Protein AF-A0A645A5Z8-F1 (afdb_monomer)

Organism: NCBI:txid1076179

Foldseek 3Di:
DDDPPDADLEEEEQQDKDWDLQADDDDPDAHHEYEEEHECLAQAQDCAWDDDPRIIIGTDPVVLVVCVVVQAHYAYEHEYPAYNCSNPCCVPPVVVVVVVCCVVCRPVVPSHRHYHYDYDPPDDHPSPDHPVVVPD

Radius of gyration: 15.49 Å; Cα contacts (8 Å, |Δi|>4): 255; chains: 1; bounding box: 43×30×47 Å

Nearest PDB structures (foldseek):
  4qqf-assembly3_B  TM=2.501E-01  e=6.615E-01  Saccharomyces cerevisiae
  4qqf-assembly4_C  TM=2.523E-01  e=1.161E+00  Saccharomyces cerevisiae

Structure (mmCIF, N/CA/C/O backbone):
data_AF-A0A645A5Z8-F1
#
_entry.id   AF-A0A645A5Z8-F1
#
loop_
_atom_site.group_PDB
_atom_site.id
_atom_site.type_symbol
_atom_site.label_atom_id
_atom_site.label_alt_id
_atom_site.label_comp_id
_atom_site.label_asym_id
_atom_site.label_entity_id
_atom_site.label_seq_id
_atom_site.pdbx_PDB_ins_code
_atom_site.Cartn_x
_atom_site.Cartn_y
_atom_site.Cartn_z
_atom_site.occupancy
_atom_site.B_iso_or_equiv
_atom_site.auth_seq_id
_atom_site.auth_comp_id
_atom_site.auth_asym_id
_atom_site.auth_atom_id
_atom_site.pdbx_PDB_model_num
ATOM 1 N N . MET A 1 1 ? -19.120 -19.742 4.348 1.00 79.56 1 MET A N 1
ATOM 2 C CA . MET A 1 1 ? -19.225 -18.271 4.218 1.00 79.56 1 MET A CA 1
ATOM 3 C C . MET A 1 1 ? -18.969 -17.654 5.584 1.00 79.56 1 MET A C 1
ATOM 5 O O . MET A 1 1 ? -19.161 -18.358 6.569 1.00 79.56 1 MET A O 1
ATOM 9 N N . LEU A 1 2 ? -18.483 -16.414 5.642 1.00 90.62 2 LEU A N 1
ATOM 10 C CA . LEU A 1 2 ? -18.252 -15.704 6.906 1.00 90.62 2 LEU A CA 1
ATOM 11 C C . LEU A 1 2 ? -19.564 -15.069 7.414 1.00 90.62 2 LEU A C 1
ATOM 13 O O . LEU A 1 2 ? -20.447 -14.840 6.588 1.00 90.62 2 LEU A O 1
ATOM 17 N N . PRO A 1 3 ? -19.703 -14.814 8.729 1.00 94.25 3 PRO A N 1
ATOM 18 C CA . PRO A 1 3 ? -20.850 -14.094 9.293 1.00 94.25 3 PRO A CA 1
ATOM 19 C C . PRO A 1 3 ? -21.043 -12.690 8.701 1.00 94.25 3 PRO A C 1
ATOM 21 O O . PRO A 1 3 ? -20.066 -12.055 8.299 1.00 94.25 3 PRO A O 1
ATOM 24 N N . ASP A 1 4 ? -22.279 -12.183 8.713 1.00 89.19 4 ASP A N 1
ATOM 25 C CA . ASP A 1 4 ? -22.625 -10.846 8.194 1.00 89.19 4 ASP A CA 1
ATOM 26 C C . ASP A 1 4 ? -21.902 -9.707 8.936 1.00 89.19 4 ASP A C 1
ATOM 28 O O . ASP A 1 4 ? -21.649 -8.642 8.375 1.00 89.19 4 ASP A O 1
ATOM 32 N N . ASP A 1 5 ? -21.545 -9.937 10.198 1.00 90.25 5 ASP A N 1
ATOM 33 C CA . ASP A 1 5 ? -20.828 -9.009 11.068 1.00 90.25 5 ASP A CA 1
ATOM 34 C C . ASP A 1 5 ? -19.312 -9.259 11.106 1.00 90.25 5 ASP A C 1
ATOM 36 O O . ASP A 1 5 ? -18.593 -8.611 11.869 1.00 90.25 5 ASP A O 1
ATOM 40 N N . PHE A 1 6 ? -18.791 -10.168 10.275 1.00 92.88 6 PHE A N 1
ATOM 41 C CA . PHE A 1 6 ? -17.362 -10.449 10.224 1.00 92.88 6 PHE A CA 1
ATOM 42 C C . PHE A 1 6 ? -16.558 -9.221 9.780 1.00 92.88 6 PHE A C 1
ATOM 44 O O . PHE A 1 6 ? -16.866 -8.547 8.794 1.00 92.88 6 PHE A O 1
ATOM 51 N N . ARG A 1 7 ? -15.447 -8.968 10.477 1.00 92.06 7 ARG A N 1
ATOM 52 C CA . ARG A 1 7 ? -14.540 -7.851 10.207 1.00 92.06 7 ARG A CA 1
ATOM 53 C C . ARG A 1 7 ? -13.110 -8.348 10.080 1.00 92.06 7 ARG A C 1
ATOM 55 O O . ARG A 1 7 ? -12.566 -8.932 11.012 1.00 92.06 7 ARG A O 1
ATOM 62 N N . TYR A 1 8 ? -12.470 -8.046 8.951 1.00 94.94 8 TYR A N 1
ATOM 63 C CA . TYR A 1 8 ? -11.026 -8.229 8.829 1.00 94.94 8 TYR A CA 1
ATOM 64 C C . TYR A 1 8 ? -10.301 -7.331 9.834 1.00 94.94 8 TYR A C 1
ATOM 66 O O . TYR A 1 8 ? -10.605 -6.142 9.943 1.00 94.94 8 TYR A O 1
ATOM 74 N N . ALA A 1 9 ? -9.328 -7.898 10.545 1.00 97.00 9 ALA A N 1
ATOM 75 C CA . ALA A 1 9 ? -8.515 -7.162 11.509 1.00 97.00 9 ALA A CA 1
ATOM 76 C C . ALA A 1 9 ? -7.370 -6.374 10.837 1.00 97.00 9 ALA A C 1
ATOM 78 O O . ALA A 1 9 ? -6.867 -5.408 11.401 1.00 97.00 9 ALA A O 1
ATOM 79 N N . GLY A 1 10 ? -6.997 -6.750 9.610 1.00 98.06 10 GLY A N 1
ATOM 80 C CA . GLY A 1 10 ? -6.021 -6.060 8.771 1.00 98.06 10 GLY A CA 1
ATOM 81 C C . GLY A 1 10 ? -6.048 -6.587 7.336 1.00 98.06 10 GLY A C 1
ATOM 82 O O . GLY A 1 10 ? -6.568 -7.673 7.079 1.00 98.06 10 GLY A O 1
ATOM 83 N N . VAL A 1 11 ? -5.496 -5.813 6.403 1.00 98.19 11 VAL A N 1
ATOM 84 C CA . VAL A 1 11 ? -5.353 -6.181 4.985 1.00 98.19 11 VAL A CA 1
ATOM 85 C C . VAL A 1 11 ? -3.907 -5.957 4.549 1.00 98.19 11 VAL A C 1
ATOM 87 O O . VAL A 1 11 ? -3.310 -4.941 4.890 1.00 98.19 11 VAL A O 1
ATOM 90 N N . ILE A 1 12 ? -3.349 -6.885 3.772 1.00 98.56 12 ILE A N 1
ATOM 91 C CA . ILE A 1 12 ? -2.049 -6.721 3.111 1.00 98.56 12 ILE A CA 1
ATOM 92 C C . ILE A 1 12 ? -2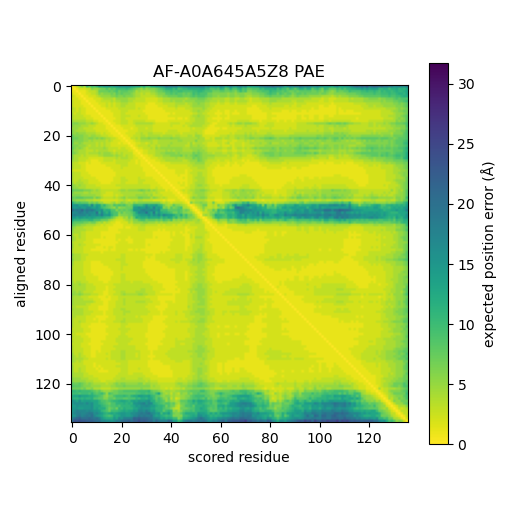.283 -6.865 1.608 1.00 98.56 12 ILE A C 1
ATOM 94 O O . ILE A 1 12 ? -2.787 -7.889 1.154 1.00 98.56 12 ILE A O 1
ATOM 98 N N . ALA A 1 13 ? -1.962 -5.822 0.847 1.00 97.94 13 ALA A N 1
ATOM 99 C CA . ALA A 1 13 ? -2.205 -5.742 -0.587 1.00 97.94 13 ALA A CA 1
ATOM 100 C C . ALA A 1 13 ? -0.884 -5.650 -1.360 1.00 97.94 13 ALA A C 1
ATOM 102 O O . ALA A 1 13 ? -0.108 -4.714 -1.159 1.00 97.94 13 ALA A O 1
ATOM 103 N N . PHE A 1 14 ? -0.671 -6.583 -2.289 1.00 98.12 14 PHE A N 1
ATOM 104 C CA . PHE A 1 14 ? 0.503 -6.643 -3.163 1.00 98.12 14 PHE A CA 1
ATOM 105 C C . PHE A 1 14 ? 0.114 -6.215 -4.583 1.00 98.12 14 PHE A C 1
ATOM 107 O O . PHE A 1 14 ? -0.634 -6.920 -5.252 1.00 98.12 14 PHE A O 1
ATOM 114 N N . ALA A 1 15 ? 0.557 -5.029 -5.012 1.00 96.06 15 ALA A N 1
ATOM 115 C CA . ALA A 1 15 ? 0.263 -4.423 -6.319 1.00 96.06 15 ALA A CA 1
ATOM 116 C C . ALA A 1 15 ? -1.229 -4.477 -6.730 1.00 96.06 15 ALA A C 1
ATOM 118 O O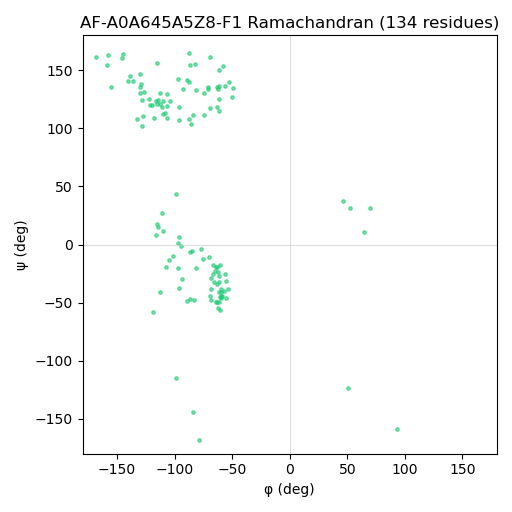 . ALA A 1 15 ? -1.579 -4.688 -7.889 1.00 96.06 15 ALA A O 1
ATOM 119 N N . GLY A 1 16 ? -2.131 -4.310 -5.756 1.00 93.94 16 GLY A N 1
ATOM 120 C CA . GLY A 1 16 ? -3.577 -4.437 -5.953 1.00 93.94 16 GLY A CA 1
ATOM 121 C C . GLY A 1 16 ? -4.270 -3.149 -6.409 1.00 93.94 16 GLY A C 1
ATOM 122 O O . GLY A 1 16 ? -3.740 -2.041 -6.282 1.00 93.94 16 GLY A O 1
ATOM 123 N N . SER A 1 17 ? -5.508 -3.295 -6.890 1.00 93.94 17 SER A N 1
ATOM 124 C CA . SER A 1 17 ? -6.409 -2.177 -7.183 1.00 93.94 17 SER A CA 1
ATOM 125 C C . SER A 1 17 ? -7.872 -2.522 -6.910 1.00 93.94 17 SER A C 1
ATOM 127 O O . SER A 1 17 ? -8.248 -3.691 -6.860 1.00 93.94 17 SER A O 1
ATOM 129 N N . ILE A 1 18 ? -8.699 -1.489 -6.749 1.00 93.88 18 ILE A N 1
ATOM 130 C CA . ILE A 1 18 ? -10.154 -1.608 -6.629 1.00 93.88 18 ILE A CA 1
ATOM 131 C C . ILE A 1 18 ? -10.794 -1.038 -7.892 1.00 93.88 18 ILE A C 1
ATOM 133 O O . ILE A 1 18 ? -10.577 0.128 -8.232 1.00 93.88 18 ILE A O 1
ATOM 137 N N . PHE A 1 19 ? -11.606 -1.848 -8.570 1.00 92.50 19 PHE A N 1
ATOM 138 C CA . PHE A 1 19 ? -12.538 -1.353 -9.577 1.00 92.50 19 PHE A CA 1
ATOM 139 C C . PHE A 1 19 ? -13.792 -0.811 -8.890 1.00 92.50 19 PHE A C 1
ATOM 141 O O . PHE A 1 19 ? -14.359 -1.457 -8.014 1.00 92.50 19 PHE A O 1
ATOM 148 N N . SER A 1 20 ? -14.235 0.373 -9.296 1.00 91.56 20 SER A N 1
ATOM 149 C CA . SER A 1 20 ? -15.448 1.000 -8.779 1.00 91.56 20 SER A CA 1
ATOM 150 C C . SER A 1 20 ? -16.209 1.679 -9.903 1.00 91.56 20 SER A C 1
ATOM 152 O O . SER A 1 20 ? -15.611 2.316 -10.772 1.00 91.56 20 SER A O 1
ATOM 154 N N . THR A 1 21 ? -17.536 1.570 -9.867 1.00 91.25 21 THR A N 1
ATOM 155 C CA . THR A 1 21 ? -18.463 2.278 -10.761 1.00 91.25 21 THR A CA 1
ATOM 156 C C . THR A 1 21 ? -18.987 3.590 -10.174 1.00 91.25 21 THR A C 1
ATOM 158 O O . THR A 1 21 ? -19.730 4.298 -10.852 1.00 91.25 21 THR A O 1
ATOM 161 N N . GLU A 1 22 ? -18.587 3.919 -8.945 1.00 89.75 22 GLU A N 1
ATOM 162 C CA . GLU A 1 22 ? -19.074 5.058 -8.152 1.00 89.75 22 GLU A CA 1
ATOM 163 C C . GLU A 1 22 ? -17.967 6.089 -7.854 1.00 89.75 22 GLU A C 1
ATOM 165 O O . GLU A 1 22 ? -18.153 7.040 -7.099 1.00 89.75 22 GLU A O 1
ATOM 170 N N . GLY A 1 23 ? -16.792 5.938 -8.470 1.00 88.50 23 GLY A N 1
ATOM 171 C CA . GLY A 1 23 ? -15.618 6.773 -8.224 1.00 88.50 23 GLY A CA 1
ATOM 172 C C . GLY A 1 23 ? -14.679 6.200 -7.161 1.00 88.50 23 GLY A C 1
ATOM 173 O O . GLY A 1 23 ? -14.648 4.995 -6.926 1.00 88.50 23 GLY A O 1
ATOM 174 N N . LEU A 1 24 ? -13.840 7.056 -6.565 1.00 88.62 24 LEU A N 1
ATOM 175 C CA . LEU A 1 24 ? -12.836 6.621 -5.585 1.00 88.62 24 LEU A CA 1
ATOM 176 C C . LEU A 1 24 ? -13.537 5.985 -4.375 1.00 88.62 24 LEU A C 1
ATOM 178 O O . LEU A 1 24 ? -14.341 6.694 -3.764 1.00 88.62 24 LEU A O 1
ATOM 182 N N . PRO A 1 25 ? -13.192 4.742 -3.979 1.00 89.94 25 PRO A N 1
ATOM 183 C CA . PRO A 1 25 ? -13.877 4.054 -2.894 1.00 89.94 25 PRO A CA 1
ATOM 184 C C . PRO A 1 25 ? -14.009 4.909 -1.630 1.00 89.94 25 PRO A C 1
ATOM 186 O O . PRO A 1 25 ? -13.062 5.584 -1.205 1.00 89.94 25 PRO A O 1
ATOM 189 N N . SER A 1 26 ? -15.212 4.890 -1.067 1.00 89.94 26 SER A N 1
ATOM 190 C CA . SER A 1 26 ? -15.550 5.385 0.262 1.00 89.94 26 SER A CA 1
ATOM 191 C C . SER A 1 26 ? -15.988 4.202 1.120 1.00 89.94 26 SER A C 1
ATOM 193 O O . SER A 1 26 ? -16.404 3.165 0.604 1.00 89.94 26 SER A O 1
ATOM 195 N N . TYR A 1 27 ? -15.872 4.347 2.436 1.00 89.38 27 TYR A N 1
ATOM 196 C CA . TYR A 1 27 ? -16.186 3.277 3.370 1.00 89.38 27 TYR A CA 1
ATOM 197 C C . TYR A 1 27 ? -17.306 3.741 4.297 1.00 89.38 27 TYR A C 1
ATOM 199 O O . TYR A 1 27 ? -17.150 4.729 5.010 1.00 89.38 27 TYR A O 1
ATOM 207 N N . THR A 1 28 ? -18.442 3.038 4.285 1.00 89.06 28 THR A N 1
ATOM 208 C CA . THR A 1 28 ? -19.573 3.307 5.196 1.00 89.06 28 THR A CA 1
ATOM 209 C C . THR A 1 28 ? -19.217 3.013 6.651 1.00 89.06 28 THR A C 1
ATOM 211 O O . THR A 1 28 ? -19.789 3.594 7.568 1.00 89.06 28 THR A O 1
ATOM 214 N N . GLN A 1 29 ? -18.246 2.126 6.864 1.00 89.94 29 GLN A N 1
ATOM 215 C CA . GLN A 1 29 ? -17.664 1.802 8.158 1.00 89.94 29 GLN A CA 1
ATOM 216 C C . GLN A 1 29 ? -16.146 1.877 8.039 1.00 89.94 29 GLN A C 1
ATOM 218 O O . GLN A 1 29 ? -15.602 1.525 6.995 1.00 89.94 29 GLN A O 1
ATOM 223 N N . ARG A 1 30 ? -15.451 2.292 9.105 1.00 92.31 30 ARG A N 1
ATOM 224 C CA . ARG A 1 30 ? -13.986 2.443 9.090 1.00 92.31 30 ARG A CA 1
ATOM 225 C C . ARG A 1 30 ? -13.314 1.171 8.543 1.00 92.31 30 ARG A C 1
ATOM 227 O O . ARG A 1 30 ? -13.624 0.099 9.065 1.00 92.31 30 ARG A O 1
ATOM 234 N N . PRO A 1 31 ? -12.439 1.248 7.525 1.00 95.00 31 PRO A N 1
ATOM 235 C CA . PRO A 1 31 ? -11.772 0.066 6.990 1.00 95.00 31 PRO A CA 1
ATOM 236 C C . PRO A 1 31 ? -10.766 -0.504 7.996 1.00 95.00 31 PRO A C 1
ATOM 238 O O . PRO A 1 31 ? -10.329 0.185 8.922 1.00 95.00 31 PRO A O 1
ATOM 241 N N . ALA A 1 32 ? -10.389 -1.767 7.800 1.00 97.56 32 ALA A N 1
ATOM 242 C CA . ALA A 1 32 ? -9.279 -2.370 8.526 1.00 97.56 32 ALA A CA 1
ATOM 243 C C . ALA A 1 32 ? -7.966 -1.618 8.221 1.00 97.56 32 ALA A C 1
ATOM 245 O O . ALA A 1 32 ? -7.817 -1.095 7.106 1.00 97.56 32 ALA A O 1
ATOM 246 N N . PRO A 1 33 ? -6.996 -1.576 9.156 1.00 98.44 33 PRO A N 1
ATOM 247 C CA . PRO A 1 33 ? -5.659 -1.102 8.827 1.00 98.44 33 PRO A CA 1
ATOM 248 C C . PRO A 1 33 ? -5.132 -1.860 7.610 1.00 98.44 33 PRO A C 1
ATOM 250 O O . PRO A 1 33 ? -5.375 -3.061 7.467 1.00 98.44 33 PRO A O 1
ATOM 253 N N . THR A 1 34 ? -4.448 -1.157 6.711 1.00 98.62 34 THR A N 1
ATOM 254 C CA . THR A 1 34 ? -3.999 -1.756 5.449 1.00 98.62 34 THR A CA 1
ATOM 255 C C . THR A 1 34 ? -2.522 -1.487 5.190 1.00 98.62 34 THR A C 1
ATOM 257 O O . THR A 1 34 ? -2.069 -0.344 5.256 1.00 98.62 34 THR A O 1
ATOM 260 N N . LEU A 1 35 ? -1.781 -2.547 4.872 1.00 98.88 35 LEU A N 1
ATOM 261 C CA . LEU A 1 35 ? -0.429 -2.495 4.332 1.00 98.88 35 LEU A CA 1
ATOM 262 C C . LEU A 1 35 ? -0.502 -2.596 2.809 1.00 98.88 35 LEU A C 1
ATOM 264 O O . LEU A 1 35 ? -0.961 -3.597 2.264 1.00 98.88 35 LEU A O 1
ATOM 268 N N . PHE A 1 36 ? -0.036 -1.564 2.121 1.00 98.75 36 PHE A N 1
ATOM 269 C CA . PHE A 1 36 ? 0.040 -1.518 0.670 1.00 98.75 36 PHE A CA 1
ATOM 270 C C . PHE A 1 36 ? 1.491 -1.663 0.214 1.00 98.75 36 PHE A C 1
ATOM 272 O O . PHE A 1 36 ? 2.346 -0.886 0.632 1.00 98.75 36 PHE A O 1
ATOM 279 N N . PHE A 1 37 ? 1.741 -2.573 -0.721 1.00 98.69 37 PHE A N 1
ATOM 280 C CA . PHE A 1 37 ? 2.940 -2.595 -1.554 1.00 98.69 37 PHE A CA 1
ATOM 281 C C . PHE A 1 37 ? 2.533 -2.307 -2.995 1.00 98.69 37 PHE A C 1
ATOM 283 O O . PHE A 1 37 ? 1.589 -2.915 -3.498 1.00 98.69 37 PHE A O 1
ATOM 290 N N . HIS A 1 38 ? 3.194 -1.368 -3.673 1.00 98.44 38 HIS A N 1
ATOM 291 C CA . HIS A 1 38 ? 2.906 -1.109 -5.086 1.00 98.44 38 HIS A CA 1
ATOM 292 C C . HIS A 1 38 ? 4.108 -0.495 -5.807 1.00 98.44 38 HIS A C 1
ATOM 294 O O . HIS A 1 38 ? 4.743 0.427 -5.289 1.00 98.44 38 HIS A O 1
ATOM 300 N N . GLY A 1 39 ? 4.400 -0.987 -7.011 1.00 97.75 39 GLY A N 1
ATOM 301 C CA . GLY A 1 39 ? 5.448 -0.446 -7.872 1.00 97.75 39 GLY A CA 1
ATOM 302 C C . GLY A 1 39 ? 5.036 0.876 -8.513 1.00 97.75 39 GLY A C 1
ATOM 303 O O . GLY A 1 39 ? 3.954 0.974 -9.089 1.00 97.75 39 GLY A O 1
ATOM 304 N N . SER A 1 40 ? 5.876 1.914 -8.449 1.00 96.69 40 SER A N 1
ATOM 305 C CA . SER A 1 40 ? 5.527 3.228 -9.021 1.00 96.69 40 SER A CA 1
ATOM 306 C C . SER A 1 40 ? 5.487 3.247 -10.558 1.00 96.69 40 SER A C 1
ATOM 308 O O . SER A 1 40 ? 4.981 4.204 -11.155 1.00 96.69 40 SER A O 1
ATOM 310 N N . LYS A 1 41 ? 5.976 2.179 -11.206 1.00 95.50 41 LYS A N 1
ATOM 311 C CA . LYS A 1 41 ? 5.960 1.958 -12.661 1.00 95.50 41 LYS A CA 1
ATOM 312 C C . LYS A 1 41 ? 5.104 0.761 -13.079 1.00 95.50 41 LYS A C 1
ATOM 314 O O . LYS A 1 41 ? 5.240 0.298 -14.210 1.00 95.50 41 LYS A O 1
ATOM 319 N N . ASP A 1 42 ? 4.218 0.281 -12.209 1.00 94.06 42 ASP A N 1
ATOM 320 C CA . ASP A 1 42 ? 3.282 -0.788 -12.549 1.00 94.06 42 ASP A CA 1
ATOM 321 C C . ASP A 1 42 ? 2.320 -0.352 -13.667 1.00 94.06 42 ASP A C 1
ATOM 323 O O . ASP A 1 42 ? 1.579 0.632 -13.547 1.00 94.06 42 ASP A O 1
ATOM 327 N N . LYS A 1 43 ? 2.384 -1.074 -14.789 1.00 89.00 43 LYS A N 1
ATOM 328 C CA . LYS A 1 43 ? 1.547 -0.869 -15.975 1.00 89.00 43 LYS A CA 1
ATOM 329 C C . LYS A 1 43 ? 0.448 -1.921 -16.116 1.00 89.00 43 LYS A C 1
ATOM 331 O O . LYS A 1 43 ? -0.447 -1.711 -16.933 1.00 89.00 43 LYS A O 1
ATOM 336 N N . LEU A 1 44 ? 0.505 -3.024 -15.364 1.00 88.25 44 LEU A N 1
ATOM 337 C CA . LEU A 1 44 ? -0.525 -4.067 -15.376 1.00 88.25 44 LEU A CA 1
ATOM 338 C C . LEU A 1 44 ? -1.675 -3.677 -14.463 1.00 88.25 44 LEU A C 1
ATOM 340 O O . LEU A 1 44 ? -2.834 -3.695 -14.881 1.00 88.25 44 LEU A O 1
ATOM 344 N N . VAL A 1 45 ? -1.341 -3.247 -13.249 1.00 88.62 45 VAL A N 1
ATOM 345 C CA . VAL A 1 45 ? -2.297 -2.711 -12.291 1.00 88.62 45 VAL A CA 1
ATOM 346 C C . VAL A 1 45 ? -1.949 -1.242 -12.043 1.00 88.62 45 VAL A C 1
ATOM 348 O O . VAL A 1 45 ? -0.832 -0.937 -11.640 1.00 88.62 45 VAL A O 1
ATOM 351 N N . PRO A 1 46 ? -2.861 -0.285 -12.300 1.00 88.50 46 PRO A N 1
ATOM 352 C CA . PRO A 1 46 ? -2.521 1.129 -12.194 1.00 88.50 46 PRO A CA 1
ATOM 353 C C . PRO A 1 46 ? -2.096 1.508 -10.772 1.00 88.50 46 PRO A C 1
ATOM 355 O O . PRO A 1 46 ? -2.941 1.557 -9.888 1.00 88.50 46 PRO A O 1
ATOM 358 N N . TYR A 1 47 ? -0.836 1.906 -10.573 1.00 91.38 47 TYR A N 1
ATOM 359 C CA . TYR A 1 47 ? -0.343 2.455 -9.296 1.00 91.38 47 TYR A CA 1
ATOM 360 C C . TYR A 1 47 ? -1.183 3.632 -8.778 1.00 91.38 47 TYR A C 1
ATOM 362 O O . TYR A 1 47 ? -1.435 3.770 -7.576 1.00 91.38 47 TYR A O 1
ATOM 370 N N . ASN A 1 48 ? -1.631 4.491 -9.699 1.00 89.00 48 ASN A N 1
ATOM 371 C CA . ASN A 1 48 ? -2.504 5.620 -9.409 1.00 89.00 48 ASN A CA 1
ATOM 372 C C . ASN A 1 48 ? -3.971 5.282 -9.719 1.00 89.00 48 ASN A C 1
ATOM 374 O O . ASN A 1 48 ? -4.568 4.438 -9.061 1.00 89.00 48 ASN A O 1
ATOM 378 N N . LYS A 1 49 ? -4.576 5.952 -10.704 1.00 80.69 49 LYS A N 1
ATOM 379 C CA . LYS A 1 49 ? -5.946 5.686 -11.136 1.00 80.69 49 LYS A CA 1
ATOM 380 C C . LYS A 1 49 ? -6.051 5.743 -12.649 1.00 80.69 49 LYS A C 1
ATOM 382 O O . LYS A 1 49 ? -5.457 6.624 -13.269 1.00 80.69 49 LYS A O 1
ATOM 387 N N . THR A 1 50 ? -6.909 4.894 -13.191 1.00 75.56 50 THR A N 1
ATOM 388 C CA . THR A 1 50 ? -7.457 5.035 -14.542 1.00 75.56 50 THR A CA 1
ATOM 389 C C . THR A 1 50 ? -8.949 5.288 -14.393 1.00 75.56 50 THR A C 1
ATOM 391 O O . THR A 1 50 ? -9.626 4.528 -13.705 1.00 75.56 50 THR A O 1
ATOM 394 N N . ARG A 1 51 ? -9.470 6.380 -14.965 1.00 76.00 51 ARG A N 1
ATOM 395 C CA . ARG A 1 51 ? -10.868 6.801 -14.778 1.00 76.00 51 ARG A CA 1
ATOM 396 C C . ARG A 1 51 ? -11.541 7.080 -16.117 1.00 76.00 51 ARG A C 1
ATOM 398 O O . ARG A 1 51 ? -10.990 7.802 -16.939 1.00 76.00 51 ARG A O 1
ATOM 405 N N .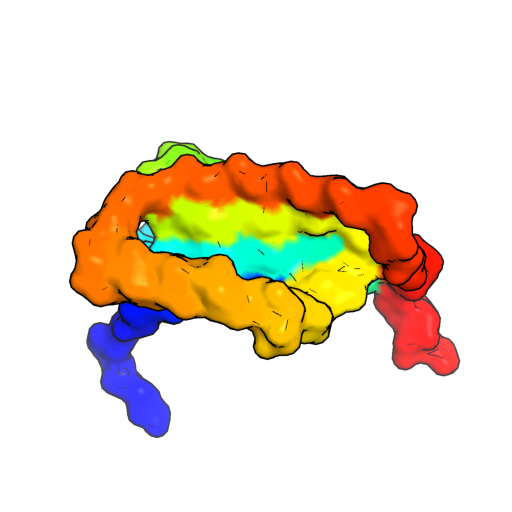 PHE A 1 52 ? -12.764 6.584 -16.264 1.00 71.50 52 PHE A N 1
ATOM 406 C CA . PHE A 1 52 ? -13.702 6.932 -17.323 1.00 71.50 52 PHE A CA 1
ATOM 407 C C . PHE A 1 52 ? -15.072 7.224 -16.686 1.00 71.50 52 PHE A C 1
ATOM 409 O O . PHE A 1 52 ? -15.741 6.324 -16.177 1.00 71.50 52 PHE A O 1
ATOM 416 N N . PHE A 1 53 ? -15.475 8.499 -16.656 1.00 77.44 53 PHE A N 1
ATOM 417 C CA . PHE A 1 53 ? -16.650 8.978 -15.907 1.00 77.44 53 PHE A CA 1
ATOM 418 C C . PHE A 1 53 ? -16.647 8.518 -14.437 1.00 77.44 53 PHE A C 1
ATOM 420 O O . PHE A 1 53 ? -15.699 8.803 -13.707 1.00 77.44 53 PHE A O 1
ATOM 427 N N . ASN A 1 54 ? -17.689 7.826 -13.972 1.00 77.06 54 ASN A N 1
ATOM 428 C CA . ASN A 1 54 ? -17.777 7.316 -12.600 1.00 77.06 54 ASN A CA 1
ATOM 429 C C . ASN A 1 54 ? -17.085 5.957 -12.431 1.00 77.06 54 ASN A C 1
ATOM 431 O O . ASN A 1 54 ? -16.930 5.485 -11.312 1.00 77.06 54 ASN A O 1
ATOM 435 N N . ARG A 1 55 ? -16.604 5.355 -13.523 1.00 86.75 55 ARG A N 1
ATOM 436 C CA . ARG A 1 55 ? -15.900 4.076 -13.495 1.00 86.75 55 ARG A CA 1
ATOM 437 C C . ARG A 1 55 ? -14.402 4.305 -13.387 1.00 86.75 55 ARG A C 1
ATOM 439 O O . ARG A 1 55 ? -13.839 5.131 -14.108 1.00 86.75 55 ARG A O 1
ATOM 446 N N . GLY A 1 56 ? -13.738 3.586 -12.498 1.00 89.31 56 GLY A N 1
ATOM 447 C CA . GLY A 1 56 ? -12.295 3.678 -12.373 1.00 89.31 56 GLY A CA 1
ATOM 448 C C . GLY A 1 56 ? -11.668 2.470 -11.708 1.00 89.31 56 GLY A C 1
ATOM 449 O O . GLY A 1 56 ? -12.306 1.772 -10.927 1.00 89.31 56 GLY A O 1
ATOM 450 N N . VAL A 1 57 ? -10.399 2.261 -12.035 1.00 91.19 57 VAL A N 1
ATOM 451 C CA . VAL A 1 57 ? -9.501 1.340 -11.343 1.00 91.19 57 VAL A CA 1
ATOM 452 C C . VAL A 1 57 ? -8.571 2.192 -10.491 1.00 91.19 57 VAL A C 1
ATOM 454 O O . VAL A 1 57 ? -7.925 3.107 -11.008 1.00 91.19 57 VAL A O 1
ATOM 457 N N . PHE A 1 58 ? -8.540 1.925 -9.190 1.00 94.06 58 PHE A N 1
ATOM 458 C CA . PHE A 1 58 ? -7.793 2.694 -8.199 1.00 94.06 58 PHE A CA 1
ATOM 459 C C . PHE A 1 58 ? -6.753 1.795 -7.544 1.00 94.06 58 PHE A C 1
ATOM 461 O O . PHE A 1 58 ? -7.116 0.904 -6.780 1.00 94.06 58 PHE A O 1
ATOM 468 N N . GLY A 1 59 ? -5.477 2.019 -7.841 1.00 95.12 59 GLY A N 1
ATOM 469 C CA . GLY A 1 59 ? -4.387 1.342 -7.151 1.00 95.12 59 GLY A CA 1
ATOM 470 C C . GLY A 1 59 ? -4.089 1.936 -5.787 1.00 95.12 59 GLY A C 1
ATOM 471 O O . GLY A 1 59 ? -4.818 2.778 -5.251 1.00 95.12 59 GLY A O 1
ATOM 472 N N . SER A 1 60 ? -2.961 1.512 -5.233 1.00 97.38 60 SER A N 1
ATOM 473 C CA . SER A 1 60 ? -2.600 1.827 -3.856 1.00 97.38 60 SER A CA 1
ATOM 474 C C . SER A 1 60 ? -2.411 3.324 -3.601 1.00 97.38 60 SER A C 1
ATOM 476 O O . SER A 1 60 ? -2.788 3.787 -2.532 1.00 97.38 60 SER A O 1
ATOM 478 N N . LYS A 1 61 ? -1.915 4.129 -4.557 1.00 97.31 61 LYS A N 1
ATOM 479 C CA . LYS A 1 61 ? -1.664 5.566 -4.313 1.00 97.31 61 LYS A CA 1
ATOM 480 C C . LYS A 1 61 ? -2.925 6.370 -3.969 1.00 97.31 61 LYS A C 1
ATOM 482 O O . LYS A 1 61 ? -2.926 7.061 -2.947 1.00 97.31 61 LYS A O 1
ATOM 487 N N . PRO A 1 62 ? -3.999 6.364 -4.781 1.00 95.69 62 PRO A N 1
ATOM 488 C CA . PRO A 1 62 ? -5.213 7.092 -4.433 1.00 95.69 62 PRO A CA 1
ATOM 489 C C . PRO A 1 62 ? -5.941 6.486 -3.226 1.00 95.69 62 PRO A C 1
ATOM 491 O O . PRO A 1 62 ? -6.582 7.238 -2.494 1.00 95.69 62 PRO A O 1
ATOM 494 N N . LEU A 1 63 ? -5.826 5.172 -2.991 1.00 96.81 63 LEU A N 1
ATOM 495 C CA . LEU A 1 63 ? -6.388 4.521 -1.804 1.00 96.81 63 LEU A CA 1
ATOM 496 C C . LEU A 1 63 ? -5.652 4.951 -0.527 1.00 96.81 63 LEU A C 1
ATOM 498 O O . LEU A 1 63 ? -6.298 5.408 0.409 1.00 96.81 63 LEU A O 1
ATOM 502 N N . ALA A 1 64 ? -4.319 4.930 -0.507 1.00 97.62 64 ALA A N 1
ATOM 503 C CA . ALA A 1 64 ? -3.519 5.439 0.607 1.00 97.62 64 ALA A CA 1
ATOM 504 C C . ALA A 1 64 ? -3.788 6.933 0.855 1.00 97.62 64 ALA A C 1
ATOM 506 O O . ALA A 1 64 ? -3.988 7.354 1.992 1.00 97.62 64 ALA A O 1
ATOM 507 N N . LYS A 1 65 ? -3.924 7.738 -0.212 1.00 97.00 65 LYS A N 1
ATOM 508 C CA . LYS A 1 65 ? -4.337 9.145 -0.087 1.00 97.00 65 LYS A CA 1
ATOM 509 C C . LYS A 1 65 ? -5.719 9.291 0.565 1.00 97.00 65 LYS A C 1
ATOM 511 O O . LYS A 1 65 ? -5.907 10.214 1.355 1.00 97.00 65 LYS A O 1
ATOM 516 N N . ARG A 1 66 ? -6.676 8.406 0.253 1.00 96.00 66 ARG A N 1
ATOM 517 C CA . ARG A 1 66 ? -7.981 8.362 0.933 1.00 96.00 66 ARG A CA 1
ATOM 518 C C . ARG A 1 66 ? -7.811 8.020 2.409 1.00 96.00 66 ARG A C 1
ATOM 520 O O . ARG A 1 66 ? -8.342 8.746 3.235 1.00 96.00 66 ARG A O 1
ATOM 527 N N . PHE A 1 67 ? -7.058 6.971 2.737 1.00 97.88 67 PHE A N 1
ATOM 528 C CA . PHE A 1 67 ? -6.808 6.582 4.129 1.00 97.88 67 PHE A CA 1
ATOM 529 C C . PHE A 1 67 ? -6.213 7.743 4.929 1.00 97.88 67 PHE A C 1
ATOM 531 O O . PHE A 1 67 ? -6.725 8.070 5.994 1.00 97.88 67 PHE A O 1
ATOM 538 N N . LYS A 1 68 ? -5.219 8.438 4.366 1.00 98.00 68 LYS A N 1
ATOM 539 C CA . LYS A 1 68 ? -4.619 9.630 4.973 1.00 98.00 68 LYS A CA 1
ATOM 540 C C . LYS A 1 68 ? -5.621 10.761 5.196 1.00 98.00 68 LYS A C 1
ATOM 542 O O . LYS A 1 68 ? -5.629 11.367 6.260 1.00 98.00 68 LYS A O 1
ATOM 547 N N . GLY A 1 69 ? -6.451 11.054 4.193 1.00 97.19 69 GLY A N 1
ATOM 548 C CA . GLY A 1 69 ? -7.450 12.123 4.269 1.00 97.19 69 GLY A CA 1
ATOM 549 C C . GLY A 1 69 ? -8.554 11.862 5.296 1.00 97.19 69 GLY A C 1
ATOM 550 O O . GLY A 1 69 ? -9.033 12.805 5.912 1.00 97.19 69 GLY A O 1
ATOM 551 N N . GLU A 1 70 ? -8.920 10.596 5.501 1.00 96.94 70 GLU A N 1
ATOM 552 C CA . GLU A 1 70 ? -9.979 10.179 6.432 1.00 96.94 70 GLU A CA 1
ATOM 553 C C . GLU A 1 70 ? -9.436 9.732 7.810 1.00 96.94 70 GLU A C 1
ATOM 555 O O . GLU A 1 70 ? -10.203 9.310 8.676 1.00 96.94 70 GLU A O 1
ATOM 560 N N . GLY A 1 71 ? -8.115 9.781 8.036 1.00 97.38 71 GLY A N 1
ATOM 561 C CA . GLY A 1 71 ? -7.493 9.382 9.308 1.00 97.38 71 GLY A CA 1
ATOM 562 C C . GLY A 1 71 ? -7.541 7.872 9.593 1.00 97.38 71 GLY A C 1
ATOM 563 O O . GLY A 1 71 ? -7.653 7.437 10.746 1.00 97.38 71 GLY A O 1
ATOM 564 N N . TYR A 1 72 ? -7.509 7.041 8.553 1.00 98.06 72 TYR A N 1
ATOM 565 C CA . TYR A 1 72 ? -7.456 5.586 8.692 1.00 98.06 72 TYR A CA 1
ATOM 566 C C . TYR A 1 72 ? -6.008 5.111 8.810 1.00 98.06 72 TYR A C 1
ATOM 568 O O . TYR A 1 72 ? -5.154 5.614 8.084 1.00 98.06 72 TYR A O 1
ATOM 576 N N . PRO A 1 73 ? -5.713 4.136 9.683 1.00 98.38 73 PRO A N 1
ATOM 577 C CA . PRO A 1 73 ? -4.357 3.652 9.855 1.00 98.38 73 PRO A CA 1
ATOM 578 C C . PRO A 1 73 ? -3.901 2.852 8.633 1.00 98.38 73 PRO A C 1
ATOM 580 O O . PRO A 1 73 ? -4.643 2.017 8.110 1.00 98.38 73 PRO A O 1
ATOM 583 N N . TYR A 1 74 ? -2.678 3.099 8.171 1.00 98.75 74 TYR A N 1
ATOM 584 C CA . TYR A 1 74 ? -2.096 2.375 7.044 1.00 98.75 74 TYR A CA 1
ATOM 585 C C . TYR A 1 74 ? -0.572 2.440 7.039 1.00 98.75 74 TYR A C 1
ATOM 587 O O . TYR A 1 74 ? 0.035 3.332 7.637 1.00 98.75 74 TYR A O 1
ATOM 595 N N . THR A 1 75 ? 0.015 1.534 6.264 1.00 98.81 75 THR A N 1
ATOM 596 C CA . THR A 1 75 ? 1.401 1.617 5.807 1.00 98.81 75 THR A CA 1
ATOM 597 C C . THR A 1 75 ? 1.410 1.479 4.294 1.00 98.81 75 T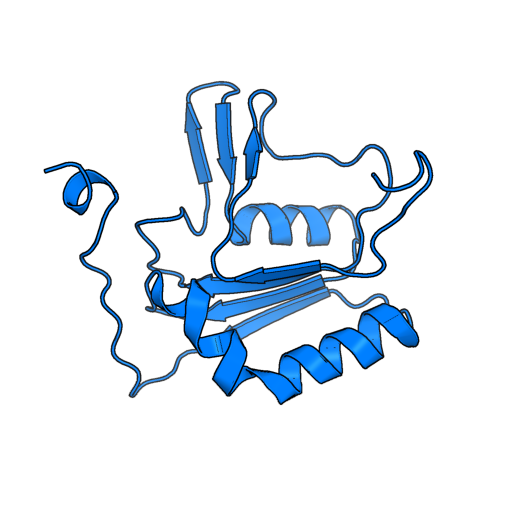HR A C 1
ATOM 599 O O . THR A 1 75 ? 0.777 0.575 3.755 1.00 98.81 75 THR A O 1
ATOM 602 N N . PHE A 1 76 ? 2.107 2.360 3.586 1.00 98.81 76 PHE A N 1
ATOM 603 C CA . PHE A 1 76 ? 2.214 2.303 2.134 1.00 98.81 76 PHE A CA 1
ATOM 604 C C . PHE A 1 76 ? 3.669 2.329 1.686 1.00 98.81 76 PHE A C 1
ATOM 606 O O . PHE A 1 76 ? 4.327 3.360 1.760 1.00 98.81 76 PHE A O 1
ATOM 613 N N . TYR A 1 77 ? 4.133 1.200 1.160 1.00 98.75 77 TYR A N 1
ATOM 614 C CA . TYR A 1 77 ? 5.380 1.081 0.423 1.00 98.75 77 TYR A CA 1
ATOM 615 C C . TYR A 1 77 ? 5.144 1.389 -1.055 1.00 98.75 77 TYR A C 1
ATOM 617 O O . TYR A 1 77 ? 4.566 0.592 -1.803 1.00 98.75 77 TYR A O 1
ATOM 625 N N . THR A 1 78 ? 5.639 2.547 -1.480 1.00 98.56 78 THR A N 1
ATOM 626 C CA . THR A 1 78 ? 5.905 2.819 -2.889 1.00 98.56 78 THR A CA 1
ATOM 627 C C . THR A 1 78 ? 7.279 2.256 -3.230 1.00 98.56 78 THR A C 1
ATOM 629 O O . THR A 1 78 ? 8.294 2.760 -2.751 1.00 98.56 78 THR A O 1
ATOM 632 N N . MET A 1 79 ? 7.299 1.211 -4.056 1.00 98.12 79 MET A N 1
ATOM 633 C CA . MET A 1 79 ? 8.533 0.629 -4.583 1.00 98.12 79 MET A CA 1
ATOM 634 C C . MET A 1 79 ? 8.922 1.404 -5.841 1.00 98.12 79 MET A C 1
ATOM 636 O O . MET A 1 79 ? 8.283 1.281 -6.893 1.00 98.12 79 MET A O 1
ATOM 640 N N . GLU A 1 80 ? 9.913 2.276 -5.712 1.00 97.50 80 GLU A N 1
ATOM 641 C CA . GLU A 1 80 ? 10.245 3.249 -6.741 1.00 97.50 80 GLU A CA 1
ATOM 642 C C . GLU A 1 80 ? 10.875 2.592 -7.965 1.00 97.50 80 GLU A C 1
ATOM 644 O O . GLU A 1 80 ? 11.779 1.770 -7.859 1.00 97.50 80 GLU A O 1
ATOM 649 N N . ASN A 1 81 ? 10.395 2.984 -9.146 1.00 95.88 81 ASN A N 1
ATOM 650 C CA . ASN A 1 81 ? 10.852 2.489 -10.446 1.00 95.88 81 ASN A CA 1
ATOM 651 C C . ASN A 1 81 ? 10.599 0.993 -10.710 1.00 95.88 81 ASN A C 1
ATOM 653 O O . ASN A 1 81 ? 11.059 0.472 -11.725 1.00 95.88 81 ASN A O 1
ATOM 657 N N . ILE A 1 82 ? 9.813 0.328 -9.861 1.00 96.44 82 ILE A N 1
ATOM 658 C CA . ILE A 1 82 ? 9.444 -1.083 -10.010 1.00 96.44 82 ILE A CA 1
ATOM 659 C C . ILE A 1 82 ? 8.065 -1.215 -10.678 1.00 96.44 82 ILE A C 1
ATOM 661 O O . ILE A 1 82 ? 7.169 -0.396 -10.448 1.00 96.44 82 ILE A O 1
ATOM 665 N N . GLY A 1 83 ? 7.920 -2.228 -11.532 1.00 94.44 83 GLY A N 1
ATOM 666 C CA . GLY A 1 83 ? 6.683 -2.648 -12.188 1.00 94.44 83 GLY A CA 1
ATOM 667 C C . GLY A 1 83 ? 5.830 -3.580 -11.320 1.00 94.44 83 GLY A C 1
ATOM 668 O O . GLY A 1 83 ? 5.770 -3.431 -10.098 1.00 94.44 83 GLY A O 1
ATOM 669 N N . HIS A 1 84 ? 5.167 -4.552 -11.953 1.00 94.62 84 HIS A N 1
ATOM 670 C CA . HIS A 1 84 ? 4.222 -5.451 -11.276 1.00 94.62 84 HIS A CA 1
ATOM 671 C C . HIS A 1 84 ? 4.890 -6.561 -10.443 1.00 94.62 84 HIS A C 1
ATOM 673 O O . HIS A 1 84 ? 4.202 -7.284 -9.727 1.00 94.62 84 HIS A O 1
ATOM 679 N N . ASP A 1 85 ? 6.223 -6.672 -10.455 1.00 93.44 85 ASP A N 1
ATOM 680 C CA . ASP A 1 85 ? 6.978 -7.653 -9.651 1.00 93.44 85 ASP A CA 1
ATOM 681 C C . ASP A 1 85 ? 6.679 -7.534 -8.142 1.00 93.44 85 ASP A C 1
ATOM 683 O O . ASP A 1 85 ? 6.788 -8.500 -7.384 1.00 93.44 85 ASP A O 1
ATOM 687 N N . VAL A 1 86 ? 6.253 -6.342 -7.703 1.00 96.31 86 VAL A N 1
ATOM 688 C CA . VAL A 1 86 ? 5.811 -6.044 -6.329 1.00 96.31 86 VAL A CA 1
ATOM 689 C C . VAL A 1 86 ? 4.601 -6.886 -5.901 1.00 96.31 86 VAL A C 1
ATOM 691 O O . VAL A 1 86 ? 4.332 -7.001 -4.707 1.00 96.31 86 VAL A O 1
ATOM 694 N N . SER A 1 87 ? 3.876 -7.493 -6.844 1.00 95.69 87 SER A N 1
ATOM 695 C CA . SER A 1 87 ? 2.815 -8.463 -6.550 1.00 95.69 87 SER A CA 1
ATOM 696 C C . SER A 1 87 ? 3.335 -9.742 -5.881 1.00 95.69 87 SER A C 1
ATOM 698 O O . SER A 1 87 ? 2.568 -10.401 -5.183 1.00 95.69 87 SER A O 1
ATOM 700 N N . GLU A 1 88 ? 4.621 -10.078 -6.049 1.00 95.12 88 GLU A N 1
ATOM 701 C CA . GLU A 1 88 ? 5.186 -11.347 -5.582 1.00 95.12 88 GLU A CA 1
ATOM 702 C C . GLU A 1 88 ? 6.311 -11.168 -4.555 1.00 95.12 88 GLU A C 1
ATOM 704 O O . GLU A 1 88 ? 6.224 -11.698 -3.445 1.00 95.12 88 GLU A O 1
ATOM 709 N N . TYR A 1 89 ? 7.387 -10.444 -4.887 1.00 96.38 89 TYR A N 1
ATOM 710 C CA . TYR A 1 89 ? 8.607 -10.495 -4.067 1.00 96.38 89 TYR A CA 1
ATOM 711 C C . TYR A 1 89 ? 8.437 -10.014 -2.612 1.00 96.38 89 TYR A C 1
ATOM 713 O O . TYR A 1 89 ? 9.094 -10.592 -1.739 1.00 96.38 89 TYR A O 1
ATOM 721 N N . PRO A 1 90 ? 7.555 -9.045 -2.271 1.00 97.94 90 PRO A N 1
ATOM 722 C CA . PRO A 1 90 ? 7.360 -8.659 -0.876 1.00 97.94 90 PRO A CA 1
ATOM 723 C C . PRO A 1 90 ? 6.835 -9.800 0.003 1.00 97.94 90 PRO A C 1
ATOM 725 O O . PRO A 1 90 ? 7.104 -9.821 1.199 1.00 97.94 90 PRO A O 1
ATOM 728 N N . MET A 1 91 ? 6.170 -10.804 -0.578 1.00 97.31 91 MET A N 1
ATOM 729 C CA . MET A 1 91 ? 5.715 -11.991 0.155 1.00 97.31 91 MET A CA 1
ATOM 730 C C . MET A 1 91 ? 6.870 -12.865 0.667 1.00 97.31 91 MET A C 1
ATOM 732 O O . MET A 1 91 ? 6.655 -13.712 1.529 1.00 97.31 91 MET A O 1
ATOM 736 N N . LYS A 1 92 ? 8.081 -12.695 0.125 1.00 97.44 92 LYS A N 1
ATOM 737 C CA . LYS A 1 92 ? 9.283 -13.460 0.492 1.00 97.44 92 LYS A CA 1
ATOM 738 C C . LYS A 1 92 ? 10.319 -12.576 1.180 1.00 97.44 92 LYS A C 1
ATOM 740 O O . LYS A 1 92 ? 10.941 -12.993 2.149 1.00 97.44 92 LYS A O 1
ATOM 745 N N . GLU A 1 93 ? 10.494 -11.358 0.678 1.00 97.75 93 GLU A N 1
ATOM 746 C CA . GLU A 1 93 ? 11.588 -10.474 1.081 1.00 97.75 93 GLU A CA 1
ATOM 747 C C . GLU A 1 93 ? 11.186 -9.445 2.149 1.00 97.75 93 GLU A C 1
ATOM 749 O O . GLU A 1 93 ? 12.057 -8.951 2.854 1.00 97.75 93 GLU A O 1
ATOM 754 N N . PHE A 1 94 ? 9.887 -9.151 2.304 1.00 98.25 94 PHE A N 1
ATOM 755 C CA . PHE A 1 94 ? 9.365 -8.137 3.239 1.00 98.25 94 PHE A CA 1
ATOM 756 C C . PHE A 1 94 ? 8.593 -8.772 4.404 1.00 98.25 94 PHE A C 1
ATOM 758 O O . PHE A 1 94 ? 7.679 -8.181 4.985 1.00 98.25 94 PHE A O 1
ATOM 765 N N . LEU A 1 95 ? 8.934 -10.020 4.745 1.00 98.56 95 LEU A N 1
ATOM 766 C CA . LEU A 1 95 ? 8.340 -10.728 5.879 1.00 98.56 95 LEU A CA 1
ATOM 767 C C . LEU A 1 95 ? 8.512 -9.975 7.213 1.00 98.56 95 LEU A C 1
ATOM 769 O O . LEU A 1 95 ? 7.537 -9.937 7.965 1.00 98.56 95 LEU A O 1
ATOM 773 N N . PRO A 1 96 ? 9.664 -9.339 7.520 1.00 98.62 96 PRO A N 1
ATOM 774 C CA . PRO A 1 96 ? 9.797 -8.532 8.734 1.00 98.62 96 PRO A CA 1
ATOM 775 C C . PRO A 1 96 ? 8.833 -7.337 8.779 1.00 98.62 96 PRO A C 1
ATOM 777 O O . PRO A 1 96 ? 8.243 -7.054 9.818 1.00 98.62 96 PRO A O 1
ATOM 780 N N . GLU A 1 97 ? 8.629 -6.645 7.658 1.00 98.62 97 GLU A N 1
ATOM 781 C CA . GLU A 1 97 ? 7.706 -5.514 7.542 1.00 98.62 97 GLU A CA 1
ATOM 782 C C . GLU A 1 97 ? 6.248 -5.962 7.671 1.00 98.62 97 GLU A C 1
ATOM 784 O O . GLU A 1 97 ? 5.439 -5.280 8.304 1.00 98.62 97 GLU A O 1
ATOM 789 N N . ILE A 1 98 ? 5.918 -7.122 7.099 1.00 98.81 98 ILE A N 1
ATOM 790 C CA . ILE A 1 98 ? 4.606 -7.758 7.231 1.00 98.81 98 ILE A CA 1
ATOM 791 C C . ILE A 1 98 ? 4.342 -8.160 8.689 1.00 98.81 98 ILE A C 1
ATOM 793 O O . ILE A 1 98 ? 3.290 -7.816 9.228 1.00 98.81 98 ILE A O 1
ATOM 797 N N . ASP A 1 99 ? 5.288 -8.840 9.346 1.00 98.75 99 ASP A N 1
ATOM 798 C CA . ASP A 1 99 ? 5.184 -9.219 10.763 1.00 98.75 99 ASP A CA 1
ATOM 799 C C . ASP A 1 99 ? 5.028 -7.978 11.649 1.00 98.75 99 ASP A C 1
ATOM 801 O O . ASP A 1 99 ? 4.129 -7.922 12.49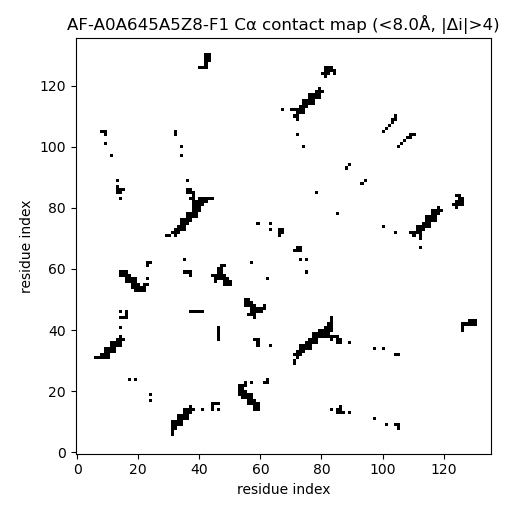1 1.00 98.75 99 ASP A O 1
ATOM 805 N N . ARG A 1 100 ? 5.817 -6.931 11.388 1.00 98.69 100 ARG A N 1
ATOM 806 C CA . ARG A 1 100 ? 5.693 -5.656 12.091 1.00 98.69 100 ARG A CA 1
ATOM 807 C C . ARG A 1 100 ? 4.320 -5.023 11.896 1.00 98.69 100 ARG A C 1
ATOM 809 O O . ARG A 1 100 ? 3.730 -4.569 12.870 1.00 98.69 100 ARG A O 1
ATOM 816 N N . PHE A 1 101 ? 3.790 -4.996 10.674 1.00 98.81 101 PHE A N 1
ATOM 817 C CA . PHE A 1 101 ? 2.445 -4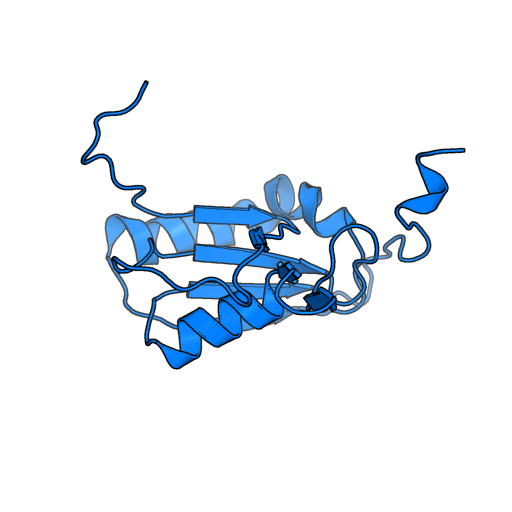.476 10.426 1.00 98.81 101 PHE A CA 1
ATOM 818 C C . PHE A 1 101 ? 1.390 -5.254 11.219 1.00 98.81 101 PHE A C 1
ATOM 820 O O . PHE A 1 101 ? 0.526 -4.646 11.847 1.00 98.81 101 PHE A O 1
ATOM 827 N N . ILE A 1 102 ? 1.481 -6.585 11.242 1.00 98.81 102 ILE A N 1
ATOM 828 C CA . ILE A 1 102 ? 0.562 -7.427 12.010 1.00 98.81 102 ILE A CA 1
ATOM 829 C C . ILE A 1 102 ? 0.663 -7.098 13.508 1.00 98.81 102 ILE A C 1
ATOM 831 O O . ILE A 1 102 ? -0.356 -6.839 14.145 1.00 98.81 102 ILE A O 1
ATOM 835 N N . ARG A 1 103 ? 1.868 -7.036 14.082 1.00 98.81 103 ARG A N 1
ATOM 836 C CA . ARG A 1 103 ? 2.050 -6.675 15.500 1.00 98.81 103 ARG A CA 1
ATOM 837 C C . ARG A 1 103 ? 1.514 -5.281 15.808 1.00 98.81 103 ARG A C 1
ATOM 839 O O . ARG A 1 103 ? 0.621 -5.143 16.637 1.00 98.81 103 ARG A O 1
ATOM 846 N N . ASP A 1 104 ? 2.001 -4.270 15.096 1.00 98.75 104 ASP A N 1
ATOM 847 C CA . ASP A 1 104 ? 1.730 -2.869 15.410 1.00 98.75 104 ASP A CA 1
ATOM 848 C C . ASP A 1 104 ? 0.259 -2.499 15.133 1.00 98.75 104 ASP A C 1
ATOM 850 O O . ASP A 1 104 ? -0.389 -1.831 15.936 1.00 98.75 104 ASP A O 1
ATOM 854 N N . PHE A 1 105 ? -0.309 -2.921 14.003 1.00 98.69 105 PHE A N 1
ATOM 855 C CA . PHE A 1 105 ? -1.637 -2.463 13.582 1.00 98.69 105 PHE A CA 1
ATOM 856 C C . PHE A 1 105 ? -2.760 -3.422 13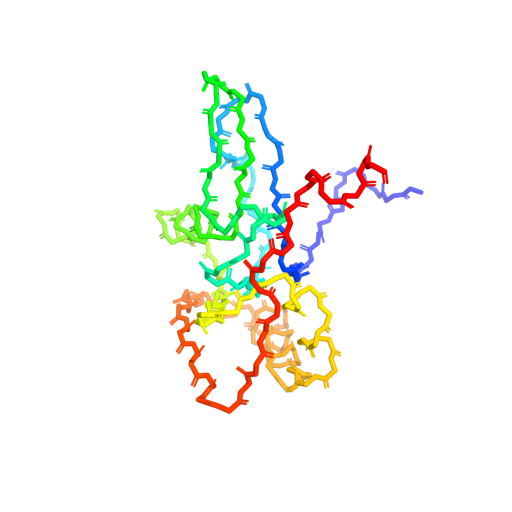.971 1.00 98.69 105 PHE A C 1
ATOM 858 O O . PHE A 1 105 ? -3.851 -2.963 14.316 1.00 98.69 105 PHE A O 1
ATOM 865 N N . VAL A 1 106 ? -2.517 -4.735 13.903 1.00 98.19 106 VAL A N 1
ATOM 866 C CA . VAL A 1 106 ? -3.557 -5.741 14.161 1.00 98.19 106 VAL A CA 1
ATOM 867 C C . VAL A 1 106 ? -3.656 -6.055 15.650 1.00 98.19 106 VAL A C 1
ATOM 869 O O . VAL A 1 106 ? -4.765 -6.042 16.174 1.00 98.19 106 VAL A O 1
ATOM 872 N N . PHE A 1 107 ? -2.533 -6.292 16.336 1.00 98.44 107 PHE A N 1
ATOM 873 C CA . PHE A 1 107 ? -2.537 -6.631 17.765 1.00 98.44 107 PHE A CA 1
ATOM 874 C C . PHE A 1 107 ? -2.468 -5.400 18.678 1.00 98.44 107 PHE A C 1
ATOM 876 O O . PHE A 1 107 ? -3.283 -5.265 19.585 1.00 98.44 107 PHE A O 1
ATOM 883 N N . ASP A 1 108 ? -1.542 -4.477 18.418 1.00 98.62 108 ASP A N 1
ATOM 884 C CA . ASP A 1 108 ? -1.326 -3.300 19.274 1.00 98.62 108 ASP A CA 1
ATOM 885 C C . ASP A 1 108 ? -2.232 -2.111 18.918 1.00 98.62 108 ASP A C 1
ATOM 887 O O . ASP A 1 108 ? -2.225 -1.082 19.602 1.00 98.62 108 ASP A O 1
ATOM 891 N N . HIS A 1 109 ? -2.998 -2.228 17.830 1.00 97.81 109 HIS A N 1
ATOM 892 C CA . HIS A 1 109 ? -3.951 -1.225 17.350 1.00 97.81 109 HIS A CA 1
ATOM 893 C C . HIS A 1 109 ? -3.363 0.187 17.177 1.00 97.81 109 HIS A C 1
ATOM 895 O O . HIS A 1 109 ? -4.073 1.192 17.328 1.00 97.81 109 HIS A O 1
ATOM 901 N N . LYS A 1 110 ? -2.074 0.297 16.828 1.00 98.50 110 LYS A N 1
ATOM 902 C CA . LYS A 1 110 ? -1.430 1.587 16.551 1.00 98.50 110 LYS A CA 1
ATOM 903 C C . LYS A 1 110 ? -2.195 2.328 15.450 1.00 98.50 110 LYS A C 1
ATOM 905 O O . LYS A 1 110 ? -2.581 1.763 14.429 1.00 98.50 110 LYS A O 1
ATOM 910 N N . GLN A 1 111 ? -2.405 3.628 15.651 1.00 97.75 111 GLN A N 1
ATOM 911 C CA . GLN A 1 111 ? -3.171 4.491 14.742 1.00 97.75 111 GLN A CA 1
ATOM 912 C C . GLN A 1 111 ? -2.249 5.302 13.817 1.00 97.75 111 GLN A C 1
ATOM 914 O O . GLN A 1 111 ? -2.419 6.508 13.649 1.00 97.75 111 GLN A O 1
ATOM 919 N N . TRP A 1 112 ? -1.216 4.659 13.274 1.00 98.62 112 TRP A N 1
ATOM 920 C CA . TRP A 1 112 ? -0.213 5.330 12.448 1.00 98.62 112 TRP A CA 1
ATOM 921 C C . TRP A 1 112 ? -0.626 5.413 10.976 1.00 98.62 112 TRP A C 1
ATOM 923 O O . TRP A 1 112 ? -1.397 4.600 10.477 1.00 98.62 112 TRP A O 1
ATOM 933 N N . MET A 1 113 ? -0.085 6.408 10.278 1.00 98.75 113 MET A N 1
ATOM 934 C CA . MET A 1 113 ? -0.238 6.604 8.837 1.00 98.75 113 MET A CA 1
ATOM 935 C C . MET A 1 113 ? 1.159 6.763 8.248 1.00 98.75 113 MET A C 1
ATOM 937 O O . MET A 1 113 ? 1.787 7.808 8.427 1.00 98.75 113 MET A O 1
ATOM 941 N N . LEU A 1 114 ? 1.671 5.706 7.626 1.00 98.69 114 LEU A N 1
ATOM 942 C CA . LEU A 1 114 ? 3.060 5.626 7.185 1.00 98.69 114 LEU A CA 1
ATOM 943 C C . LEU A 1 114 ? 3.130 5.618 5.656 1.00 98.69 114 LEU A C 1
ATOM 945 O O . LEU A 1 114 ? 2.595 4.719 5.013 1.00 98.69 114 LEU A O 1
ATOM 949 N N . ASP A 1 115 ? 3.831 6.596 5.086 1.00 98.62 115 ASP A N 1
ATOM 950 C CA . ASP A 1 115 ? 4.206 6.628 3.671 1.00 98.62 115 ASP A CA 1
ATOM 951 C C . ASP A 1 115 ? 5.709 6.323 3.562 1.00 98.62 115 ASP A C 1
ATOM 953 O O . ASP A 1 115 ? 6.534 7.048 4.121 1.00 98.62 115 ASP A O 1
ATOM 957 N N . ILE A 1 116 ? 6.070 5.248 2.864 1.00 98.69 116 ILE A N 1
ATOM 958 C CA . ILE A 1 116 ? 7.449 4.781 2.694 1.00 98.69 116 ILE A CA 1
ATOM 959 C C . ILE A 1 116 ? 7.758 4.719 1.200 1.00 98.69 116 ILE A C 1
ATOM 961 O O . ILE A 1 116 ? 7.063 4.056 0.432 1.00 98.69 116 ILE A O 1
ATOM 965 N N . HIS A 1 117 ? 8.824 5.401 0.795 1.00 98.44 117 HIS A N 1
ATOM 966 C CA . HIS A 1 117 ? 9.353 5.364 -0.564 1.00 98.44 117 HIS A CA 1
ATOM 967 C C . HIS A 1 117 ? 10.658 4.577 -0.546 1.00 98.44 117 HIS A C 1
ATOM 969 O O . HIS A 1 117 ? 11.626 5.009 0.080 1.00 98.44 117 HIS A O 1
ATOM 975 N N . LEU A 1 118 ? 10.666 3.411 -1.188 1.00 98.06 118 LEU A N 1
ATOM 976 C CA . LEU A 1 118 ? 11.831 2.539 -1.247 1.00 98.06 118 LEU A CA 1
ATOM 977 C C . LEU A 1 118 ? 12.383 2.518 -2.668 1.00 98.06 118 LEU A C 1
ATOM 979 O O . LEU A 1 118 ? 11.715 2.047 -3.584 1.00 98.06 118 LEU A O 1
ATOM 983 N N . GLU A 1 119 ? 13.620 2.971 -2.832 1.00 97.44 119 GLU A N 1
ATOM 984 C CA . GLU A 1 119 ? 14.374 2.846 -4.076 1.00 97.44 119 GLU A CA 1
ATOM 985 C C . GLU A 1 119 ? 15.517 1.845 -3.881 1.00 97.44 119 GLU A C 1
ATOM 987 O O . GLU A 1 119 ? 16.466 2.100 -3.138 1.00 97.44 119 GLU A O 1
ATOM 992 N N . ASP A 1 120 ? 15.429 0.701 -4.557 1.00 95.56 120 ASP A N 1
ATOM 993 C CA . ASP A 1 120 ? 16.516 -0.273 -4.633 1.00 95.56 120 ASP A CA 1
ATOM 994 C C . ASP A 1 120 ? 17.303 -0.038 -5.927 1.00 95.56 120 ASP A C 1
ATOM 996 O O . ASP A 1 120 ? 16.842 -0.348 -7.025 1.00 95.56 120 ASP A O 1
ATOM 1000 N N . LYS A 1 121 ? 18.514 0.514 -5.791 1.00 94.19 121 LYS A N 1
ATOM 1001 C CA . LYS A 1 121 ? 19.385 0.872 -6.922 1.00 94.19 121 LYS A CA 1
ATOM 1002 C C . LYS A 1 121 ? 19.825 -0.325 -7.766 1.00 94.19 121 LYS A C 1
ATOM 1004 O O . LYS A 1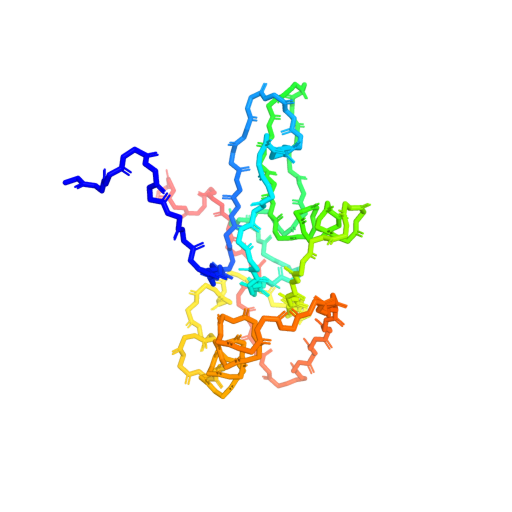 121 ? 20.291 -0.129 -8.888 1.00 94.19 121 LYS A O 1
ATOM 1009 N N . PHE A 1 122 ? 19.742 -1.538 -7.225 1.00 94.25 122 PHE A N 1
ATOM 1010 C CA . PHE A 1 122 ? 20.230 -2.746 -7.882 1.00 94.25 122 PHE A CA 1
ATOM 1011 C C . PHE A 1 122 ? 19.103 -3.640 -8.391 1.00 94.25 122 PHE A C 1
ATOM 1013 O O . PHE A 1 122 ? 19.336 -4.453 -9.292 1.00 94.25 122 PHE A O 1
ATOM 1020 N N . ARG A 1 123 ? 17.880 -3.479 -7.876 1.00 92.94 123 ARG A N 1
ATOM 1021 C CA . ARG A 1 123 ? 16.719 -4.220 -8.364 1.00 92.94 123 ARG A CA 1
ATOM 1022 C C . ARG A 1 123 ? 16.339 -3.765 -9.766 1.00 92.94 123 ARG A C 1
ATOM 1024 O O .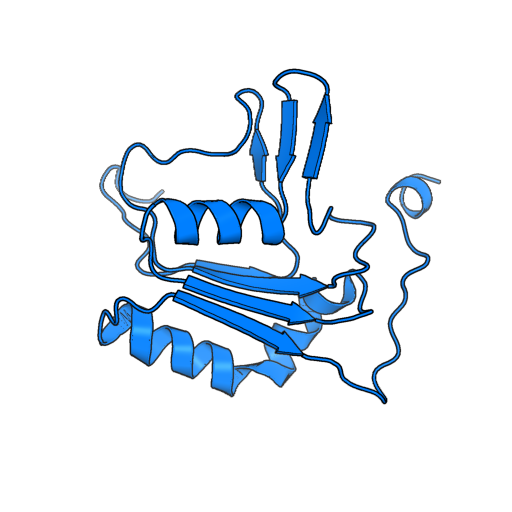 ARG A 1 123 ? 15.941 -2.628 -10.004 1.00 92.94 123 ARG A O 1
ATOM 1031 N N . LYS A 1 124 ? 16.423 -4.706 -10.701 1.00 89.50 124 LYS A N 1
ATOM 1032 C CA . LYS A 1 124 ? 15.858 -4.563 -12.042 1.00 89.50 124 LYS A CA 1
ATOM 1033 C C . LYS A 1 124 ? 14.427 -5.078 -12.020 1.00 89.50 124 LYS A C 1
ATOM 1035 O O . LYS A 1 124 ? 14.151 -6.082 -11.371 1.00 89.50 124 LYS A O 1
ATOM 1040 N N . SER A 1 125 ? 13.547 -4.399 -12.739 1.00 88.44 125 SER A N 1
ATOM 1041 C CA . SER A 1 125 ? 12.138 -4.760 -12.847 1.00 88.44 125 SER A CA 1
ATOM 1042 C C . SER A 1 125 ? 11.690 -4.655 -14.292 1.00 88.44 125 SER A C 1
ATOM 1044 O O . SER A 1 125 ? 12.098 -3.726 -15.001 1.00 88.44 125 SER A O 1
ATOM 1046 N N . ASP A 1 126 ? 10.855 -5.594 -14.730 1.00 82.12 126 ASP A N 1
ATOM 1047 C CA . ASP A 1 126 ? 10.183 -5.435 -16.010 1.00 82.12 126 ASP A CA 1
ATOM 1048 C C . ASP A 1 126 ? 9.069 -4.390 -15.873 1.00 82.12 126 ASP A C 1
ATOM 1050 O O . ASP A 1 126 ? 8.054 -4.576 -15.206 1.00 82.12 126 ASP A O 1
ATOM 1054 N N . THR A 1 127 ? 9.279 -3.251 -16.526 1.00 82.62 127 THR A N 1
ATOM 1055 C CA . THR A 1 127 ? 8.307 -2.152 -16.601 1.00 82.62 127 THR A CA 1
ATOM 1056 C C . THR A 1 127 ? 7.729 -2.008 -18.009 1.00 82.62 127 THR A C 1
ATOM 1058 O O . THR A 1 127 ? 7.099 -0.996 -18.334 1.00 82.62 127 THR A O 1
ATOM 1061 N N . SER A 1 128 ? 7.975 -2.983 -18.887 1.00 78.69 128 SER A N 1
ATOM 1062 C CA . SER A 1 128 ? 7.527 -2.976 -20.281 1.00 78.69 128 SER A CA 1
ATOM 1063 C C . SER A 1 128 ? 6.194 -3.705 -20.482 1.00 78.69 128 SER A C 1
ATOM 1065 O O . SER A 1 128 ? 5.401 -3.290 -21.336 1.00 78.69 128 SER A O 1
ATOM 1067 N N . THR A 1 129 ? 5.907 -4.711 -19.654 1.00 73.69 129 THR A N 1
ATOM 1068 C CA . THR A 1 129 ? 4.664 -5.489 -19.666 1.00 73.69 129 THR A CA 1
ATOM 1069 C C . THR A 1 129 ? 3.437 -4.618 -19.395 1.00 73.69 129 THR A C 1
ATOM 1071 O O . THR A 1 129 ? 3.432 -3.727 -18.548 1.00 73.69 129 THR A O 1
ATOM 1074 N N . ASN A 1 130 ? 2.378 -4.847 -20.167 1.00 77.38 130 ASN A N 1
ATOM 1075 C CA . ASN A 1 130 ? 1.103 -4.139 -20.074 1.00 77.38 130 ASN A CA 1
ATOM 1076 C C . ASN A 1 130 ? -0.036 -5.123 -20.398 1.00 77.38 130 ASN A C 1
ATOM 1078 O O . ASN A 1 130 ? 0.237 -6.174 -20.967 1.00 77.38 130 ASN A O 1
ATOM 1082 N N . PRO A 1 131 ? -1.307 -4.830 -20.078 1.00 74.38 131 PRO A N 1
ATOM 1083 C CA . PRO A 1 131 ? -2.381 -5.807 -20.253 1.00 74.38 131 PRO A CA 1
ATOM 1084 C C . PRO A 1 131 ? -2.494 -6.361 -21.682 1.00 74.38 131 PRO A C 1
ATOM 1086 O O . PRO A 1 131 ? -2.828 -7.526 -21.851 1.00 74.38 131 PRO A O 1
ATOM 1089 N N . GLY A 1 132 ? -2.151 -5.571 -22.707 1.00 69.19 132 GLY A N 1
ATOM 1090 C CA . GLY A 1 132 ? -2.175 -6.007 -24.106 1.00 69.19 132 GLY A CA 1
ATOM 1091 C C . GLY A 1 132 ? -1.192 -7.133 -24.440 1.00 69.19 132 GLY A C 1
ATOM 1092 O O . GLY A 1 132 ? -1.403 -7.830 -25.424 1.00 69.19 132 GLY A O 1
ATOM 1093 N N . SER A 1 133 ? -0.156 -7.366 -23.625 1.00 66.50 133 SER A N 1
ATOM 1094 C CA . SER A 1 133 ? 0.774 -8.484 -23.834 1.00 66.50 133 SER A CA 1
ATOM 1095 C C . SER A 1 133 ? 0.206 -9.849 -23.432 1.00 66.50 133 SER A C 1
ATOM 1097 O O . SER A 1 133 ? 0.821 -10.855 -23.759 1.00 66.50 133 SER A O 1
ATOM 1099 N N . TYR A 1 134 ? -0.928 -9.900 -22.721 1.00 62.31 134 TYR A N 1
ATOM 1100 C CA . TYR A 1 134 ? -1.526 -11.145 -22.210 1.00 62.31 134 TYR A CA 1
ATOM 1101 C C . TYR A 1 134 ? -2.709 -11.664 -23.036 1.00 62.31 134 TYR A C 1
ATOM 1103 O O . TYR A 1 134 ? -3.177 -12.774 -22.798 1.00 62.31 134 TYR A O 1
ATOM 1111 N N . TYR A 1 135 ? -3.210 -10.864 -23.978 1.00 63.53 135 TYR A N 1
ATOM 1112 C CA . TYR A 1 135 ? -4.386 -11.195 -24.791 1.00 63.53 135 TYR A CA 1
ATOM 1113 C C . TYR A 1 135 ? -4.053 -11.378 -26.282 1.00 63.53 135 TYR A C 1
ATOM 1115 O O . TYR A 1 135 ? -4.971 -11.378 -27.101 1.00 63.53 135 TYR A O 1
ATOM 1123 N N . ASN A 1 136 ? -2.763 -11.526 -26.615 1.00 53.22 136 ASN A N 1
ATOM 1124 C CA . ASN A 1 136 ? -2.260 -11.849 -27.955 1.00 53.22 136 ASN A CA 1
ATOM 1125 C C . ASN A 1 136 ? -1.754 -13.289 -28.016 1.00 53.22 136 ASN A C 1
ATOM 1127 O O . ASN A 1 136 ? -1.065 -13.697 -27.055 1.00 53.22 136 ASN A O 1
#

Secondary structure (DSSP, 8-state):
---TT---S-EEEES-EEEESSSS---SSPPPPEEEEEETT-TTTTSSEEEETTEEEEEHHHHHHHHHHHT--EEEEEETT--GGGGTTHHHH-HHHHHHHIIIIIIS----EEEEEE--SS--------GGGS--

Solvent-accessible surface area (backbone atoms only — not comparable to full-atom values): 7740 Å² total; per-residue (Å²): 135,80,63,95,84,66,72,69,63,56,47,79,39,48,40,46,67,47,78,30,74,82,36,84,87,80,69,99,56,89,73,51,37,35,40,36,35,29,11,70,38,18,53,67,46,46,32,44,69,50,75,58,89,43,32,30,40,36,5,48,52,56,50,51,52,46,31,62,75,73,72,42,33,31,38,36,38,37,33,52,79,24,7,57,64,38,50,52,53,47,80,71,76,36,48,69,62,51,53,46,46,44,47,43,42,51,73,66,56,50,81,49,73,44,85,42,82,45,73,59,94,82,68,82,56,72,59,78,63,38,65,76,72,76,79,110

pLDDT: mean 92.57, std 8.61, range [53.22, 98.88]

Sequence (136 aa):
MLPDDFRYAGVIAFAGSIFSTEGLPSYTQRPAPTLFFHGSKDKLVPYNKTRFFNRGVFGSKPLAKRFKGEGYPYTFYTMENIGHDVSEYPMKEFLPEIDRFIRDFVFDHKQWMLDIHLEDKFRKSDTSTNPGSYYN

Mean predicted aligned error: 4.24 Å

InterPro domains:
  IPR029058 Alpha/Beta hydrolase fold [G3DSA:3.40.50.1820] (1-104)
  IPR029058 Alpha/Beta hydrolase fold [SSF53474] (3-105)